Protein AF-A0A243GJT8-F1 (afdb_monomer)

Structure (mmCIF, N/CA/C/O backbone):
data_AF-A0A243GJT8-F1
#
_entry.id   AF-A0A243GJT8-F1
#
loop_
_atom_site.group_PDB
_atom_site.id
_atom_site.type_symbol
_atom_site.label_atom_id
_atom_site.label_alt_id
_atom_site.label_comp_id
_atom_site.label_asym_id
_atom_site.label_entity_id
_atom_site.label_seq_id
_atom_site.pdbx_PDB_ins_code
_atom_site.Cartn_x
_atom_site.Cartn_y
_atom_site.Cartn_z
_atom_site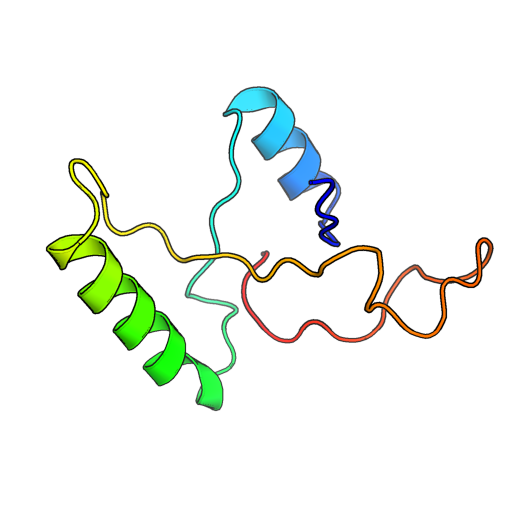.occupancy
_atom_site.B_iso_or_equiv
_atom_site.auth_seq_id
_atom_site.auth_comp_id
_atom_site.auth_asym_id
_atom_site.auth_atom_id
_atom_site.pdbx_PDB_model_num
ATOM 1 N N . MET A 1 1 ? 4.169 -8.148 14.101 1.00 62.22 1 MET A N 1
ATOM 2 C CA . MET A 1 1 ? 4.681 -8.153 12.715 1.00 62.22 1 MET A CA 1
ATOM 3 C C . MET A 1 1 ? 4.919 -6.710 12.307 1.00 62.22 1 MET A C 1
ATOM 5 O O . MET A 1 1 ? 4.018 -5.908 12.514 1.00 62.22 1 MET A O 1
ATOM 9 N N . ILE A 1 2 ? 6.118 -6.362 11.833 1.00 63.97 2 ILE A N 1
ATOM 10 C CA . ILE A 1 2 ? 6.432 -5.005 11.355 1.00 63.97 2 ILE A CA 1
ATOM 11 C C . ILE A 1 2 ? 6.479 -5.064 9.828 1.00 63.97 2 ILE A C 1
ATOM 13 O O . ILE A 1 2 ? 7.241 -5.854 9.273 1.00 63.97 2 ILE A O 1
ATOM 17 N N . LEU A 1 3 ? 5.646 -4.256 9.174 1.00 61.22 3 LEU A N 1
ATOM 18 C CA . LEU A 1 3 ? 5.552 -4.153 7.720 1.00 61.22 3 LEU A CA 1
ATOM 19 C C . LEU A 1 3 ? 6.137 -2.820 7.266 1.00 61.22 3 LEU A C 1
ATOM 21 O O . LEU A 1 3 ? 5.955 -1.802 7.937 1.00 61.22 3 LEU A O 1
ATOM 25 N N . TYR A 1 4 ? 6.814 -2.832 6.122 1.00 67.12 4 TYR A N 1
ATOM 26 C CA . TYR A 1 4 ? 7.368 -1.629 5.511 1.00 67.12 4 TYR A CA 1
ATOM 27 C C . TYR A 1 4 ? 6.766 -1.419 4.125 1.00 67.12 4 TYR A C 1
ATOM 29 O O . TYR A 1 4 ? 6.488 -2.368 3.389 1.00 67.12 4 TYR A O 1
ATOM 37 N N . THR A 1 5 ? 6.580 -0.152 3.770 1.00 69.12 5 THR A N 1
ATOM 38 C CA . THR A 1 5 ? 6.154 0.269 2.438 1.00 69.12 5 THR A CA 1
ATOM 39 C C . THR A 1 5 ? 6.890 1.551 2.055 1.00 69.12 5 THR A C 1
ATOM 41 O O . THR A 1 5 ? 7.234 2.358 2.921 1.00 69.12 5 THR A O 1
ATOM 44 N N . VAL A 1 6 ? 7.183 1.712 0.766 1.00 73.56 6 VAL A N 1
ATOM 45 C CA . VAL A 1 6 ? 7.841 2.903 0.218 1.00 73.56 6 VAL A CA 1
ATO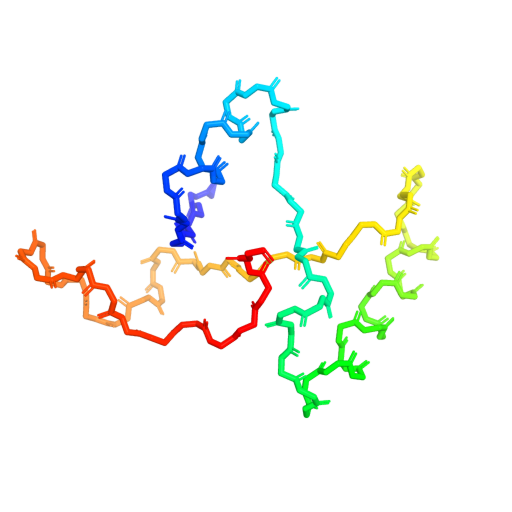M 46 C C . VAL A 1 6 ? 6.752 3.814 -0.330 1.00 73.56 6 VAL A C 1
ATOM 48 O O . VAL A 1 6 ? 5.929 3.373 -1.123 1.00 73.56 6 VAL A O 1
ATOM 51 N N . GLN A 1 7 ? 6.722 5.063 0.130 1.00 76.94 7 GLN A N 1
ATOM 52 C CA . GLN A 1 7 ? 5.617 5.996 -0.095 1.00 76.94 7 GLN A CA 1
ATOM 53 C C . GLN A 1 7 ? 6.159 7.391 -0.401 1.00 76.94 7 GLN A C 1
ATOM 55 O O . GLN A 1 7 ? 7.246 7.750 0.064 1.00 76.94 7 GLN A O 1
ATOM 60 N N . THR A 1 8 ? 5.401 8.186 -1.154 1.00 82.19 8 THR A N 1
ATOM 61 C CA . THR A 1 8 ? 5.707 9.611 -1.330 1.00 82.19 8 THR A CA 1
ATOM 62 C C . THR A 1 8 ? 5.462 10.385 -0.032 1.00 82.19 8 THR A C 1
ATOM 64 O O . THR A 1 8 ? 4.810 9.901 0.901 1.00 82.19 8 THR A O 1
ATOM 67 N N . GLU A 1 9 ? 5.986 11.609 0.060 1.00 82.94 9 GLU A N 1
ATOM 68 C CA . GLU A 1 9 ? 5.751 12.455 1.234 1.00 82.94 9 GLU A CA 1
ATOM 69 C C . GLU A 1 9 ? 4.262 12.818 1.368 1.00 82.94 9 GLU A C 1
ATOM 71 O O . GLU A 1 9 ? 3.730 12.898 2.479 1.00 82.94 9 GLU A O 1
ATOM 76 N N . GLU A 1 10 ? 3.577 12.998 0.241 1.00 81.88 10 GLU A N 1
ATOM 77 C CA . GLU A 1 10 ? 2.144 13.268 0.155 1.00 81.88 10 GLU A CA 1
ATOM 78 C C . GLU A 1 10 ? 1.337 12.097 0.717 1.00 81.88 10 GLU A C 1
ATOM 80 O O . GLU A 1 10 ? 0.506 12.301 1.607 1.00 81.88 10 GLU A O 1
ATOM 85 N N . ALA A 1 11 ? 1.647 10.872 0.281 1.00 82.44 11 ALA A N 1
ATOM 86 C CA . ALA A 1 11 ? 1.031 9.660 0.807 1.00 82.44 11 ALA A CA 1
ATOM 87 C C . ALA A 1 11 ? 1.291 9.528 2.317 1.00 82.44 11 ALA A C 1
ATOM 89 O O . ALA A 1 11 ? 0.369 9.274 3.091 1.00 82.44 11 ALA A O 1
ATOM 90 N N . TRP A 1 12 ? 2.511 9.812 2.789 1.00 82.19 12 TRP A N 1
ATOM 91 C CA . TRP A 1 12 ? 2.808 9.807 4.227 1.00 82.19 12 TRP A CA 1
ATOM 92 C C . TRP A 1 12 ? 1.987 10.838 5.019 1.00 82.19 12 TRP A C 1
ATOM 94 O O . TRP A 1 12 ? 1.492 10.549 6.113 1.00 82.19 12 TRP A O 1
ATOM 104 N N . LYS A 1 13 ? 1.808 12.051 4.484 1.00 87.12 13 LYS A N 1
ATOM 105 C CA . LYS A 1 13 ? 0.952 13.077 5.102 1.00 87.12 13 LYS A CA 1
ATOM 106 C C . LYS A 1 13 ? -0.511 12.635 5.137 1.00 87.12 13 LYS A C 1
ATOM 108 O O . LYS A 1 13 ? -1.164 12.827 6.165 1.00 87.12 13 LYS A O 1
ATOM 113 N N . GLN A 1 14 ? -1.006 12.020 4.065 1.00 84.88 14 GLN A N 1
ATOM 114 C CA . GLN A 1 14 ? -2.355 11.461 4.004 1.00 84.88 14 GLN A CA 1
ATOM 115 C C . GLN A 1 14 ? -2.542 10.339 5.027 1.00 84.88 14 GLN A C 1
ATOM 117 O O . GLN A 1 14 ? -3.512 10.376 5.782 1.00 84.88 14 GLN A O 1
ATOM 122 N N . PHE A 1 15 ? -1.586 9.413 5.133 1.00 85.50 15 PHE A N 1
ATOM 123 C CA . PHE A 1 15 ? -1.610 8.352 6.138 1.00 85.50 15 PHE A CA 1
ATOM 124 C C . PHE A 1 15 ? -1.710 8.915 7.553 1.00 85.50 15 PHE A C 1
ATOM 126 O O 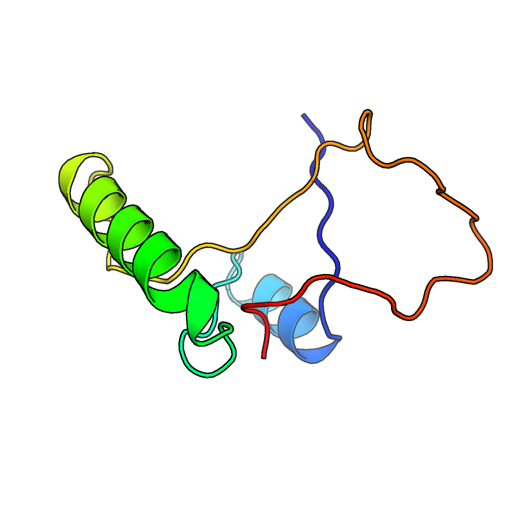. PHE A 1 15 ? -2.570 8.500 8.323 1.00 85.50 15 PHE A O 1
ATOM 133 N N . LYS A 1 16 ? -0.890 9.916 7.895 1.00 87.25 16 LYS A N 1
ATOM 134 C CA . LYS A 1 16 ? -0.962 10.556 9.218 1.00 87.25 16 LYS A CA 1
ATOM 135 C C . LYS A 1 16 ? -2.317 11.210 9.501 1.00 87.25 16 LYS A C 1
ATOM 137 O O . LYS A 1 16 ? -2.677 11.352 10.665 1.00 87.25 16 LYS A O 1
ATOM 142 N N . LYS A 1 17 ? -3.046 11.630 8.463 1.00 89.94 17 LYS A N 1
ATOM 143 C CA . LYS A 1 17 ? -4.369 12.254 8.584 1.00 89.94 17 LYS A CA 1
ATOM 144 C C . LYS A 1 17 ? -5.501 11.224 8.669 1.00 89.94 17 LYS A C 1
ATOM 146 O O . LYS A 1 17 ? -6.429 11.433 9.442 1.00 89.94 17 LYS A O 1
ATOM 151 N N . LEU A 1 18 ? -5.451 10.168 7.858 1.00 85.56 18 LEU A N 1
ATOM 152 C CA . LEU A 1 18 ? -6.547 9.203 7.686 1.00 85.56 18 LEU A CA 1
ATOM 153 C C . LEU A 1 18 ? -6.356 7.906 8.486 1.00 85.56 18 LEU A C 1
ATOM 155 O O . LEU A 1 18 ? -7.320 7.194 8.738 1.00 85.56 18 LEU A O 1
ATOM 159 N N . GLY A 1 19 ? -5.123 7.593 8.885 1.00 83.56 19 GLY A N 1
ATOM 160 C CA . GLY A 1 19 ? -4.756 6.350 9.566 1.00 83.56 19 GLY A CA 1
ATOM 161 C C . GLY A 1 19 ? -4.578 5.147 8.635 1.00 83.56 19 GLY A C 1
ATOM 162 O O . GLY A 1 19 ? -4.245 4.062 9.106 1.00 83.56 19 GLY A O 1
ATOM 163 N N . TYR A 1 20 ? -4.772 5.321 7.327 1.00 80.56 20 TYR A N 1
ATOM 164 C CA . TYR A 1 20 ? -4.593 4.283 6.315 1.00 80.56 20 TYR A CA 1
ATOM 165 C C . TYR A 1 20 ? -4.126 4.886 4.982 1.00 80.56 20 TYR A C 1
ATOM 167 O O . TYR A 1 20 ? -4.140 6.104 4.789 1.00 80.56 20 TYR A O 1
ATOM 175 N N . LEU A 1 21 ? -3.667 4.013 4.089 1.00 82.12 21 LEU A N 1
ATOM 176 C CA . LEU A 1 21 ? -3.295 4.334 2.715 1.00 82.12 21 LEU A CA 1
ATOM 177 C C . LEU A 1 21 ? -4.152 3.505 1.759 1.00 82.12 21 LEU A 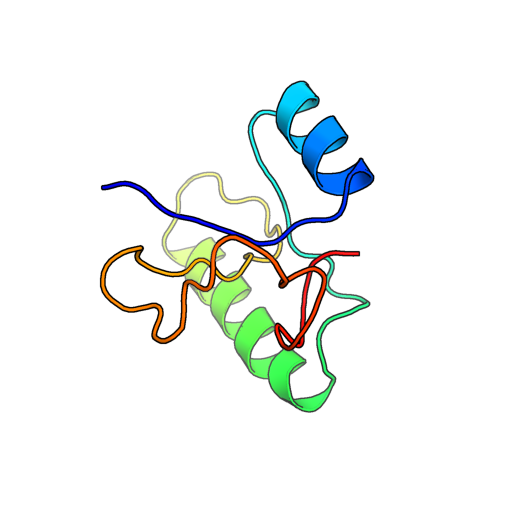C 1
ATOM 179 O O . LEU A 1 21 ? -4.541 2.386 2.094 1.00 82.12 21 LEU A O 1
ATOM 183 N N . GLU A 1 22 ? -4.394 4.039 0.568 1.00 81.06 22 GLU A N 1
ATOM 184 C CA . GLU A 1 22 ? -5.133 3.363 -0.497 1.00 81.06 22 GLU A CA 1
ATOM 185 C C . GLU A 1 22 ? -4.332 3.398 -1.785 1.00 81.06 22 GLU A C 1
ATOM 187 O O . GLU A 1 22 ? -3.646 4.379 -2.078 1.00 81.06 22 GLU A O 1
ATOM 192 N N . GLY A 1 23 ? -4.416 2.314 -2.547 1.00 81.25 23 GLY A N 1
ATOM 193 C CA . GLY A 1 23 ? -3.808 2.258 -3.858 1.00 81.25 23 GLY A CA 1
ATOM 194 C C . GLY A 1 23 ? -4.584 3.120 -4.846 1.00 81.25 23 GLY A C 1
ATOM 195 O O . GLY A 1 23 ? -5.816 3.134 -4.835 1.00 81.25 23 GLY A O 1
ATOM 196 N N . ASN A 1 24 ? -3.879 3.805 -5.742 1.00 83.12 24 ASN A N 1
ATOM 197 C CA . ASN A 1 24 ? -4.528 4.485 -6.858 1.00 83.12 24 ASN A CA 1
ATOM 198 C C . ASN A 1 24 ? -4.557 3.571 -8.090 1.00 83.12 24 ASN A C 1
ATOM 200 O O . ASN A 1 24 ? -3.522 3.192 -8.635 1.00 83.12 24 ASN A O 1
ATOM 204 N N . LYS A 1 25 ? -5.769 3.245 -8.551 1.00 82.06 25 LYS A N 1
ATOM 205 C CA . LYS A 1 25 ? -6.019 2.389 -9.719 1.00 82.06 25 LYS A CA 1
ATOM 206 C C . LYS A 1 25 ? -5.528 2.955 -11.054 1.00 82.06 25 LYS A C 1
ATOM 208 O O . LYS A 1 25 ? -5.474 2.213 -12.039 1.00 82.06 25 LYS A O 1
ATOM 213 N N . GLU A 1 26 ? -5.290 4.261 -11.114 1.00 84.50 26 GLU A N 1
ATOM 214 C CA . GLU A 1 26 ? -4.898 4.986 -12.328 1.00 84.50 26 GLU A CA 1
ATOM 215 C C . GLU A 1 26 ? -3.407 4.835 -12.629 1.00 84.50 26 GLU A C 1
ATOM 217 O O . GLU A 1 26 ? -3.006 4.945 -13.782 1.00 84.50 26 GLU A O 1
ATOM 222 N N . VAL A 1 27 ? -2.610 4.508 -11.610 1.00 81.44 27 VAL A N 1
ATOM 223 C CA . VAL A 1 27 ? -1.153 4.330 -11.713 1.00 81.44 27 VAL A CA 1
ATOM 224 C C . VAL A 1 27 ? -0.726 2.869 -11.563 1.00 81.44 27 VAL A C 1
ATOM 226 O O . VAL A 1 27 ? 0.453 2.571 -11.371 1.00 81.44 27 VAL A O 1
ATOM 229 N N . ILE A 1 28 ? -1.689 1.945 -11.600 1.00 82.12 28 ILE A N 1
ATOM 230 C CA . ILE A 1 28 ? -1.418 0.510 -11.711 1.00 82.12 28 ILE A CA 1
ATOM 231 C C . ILE A 1 28 ? -0.997 0.232 -13.147 1.00 82.12 28 ILE A C 1
ATOM 233 O O . ILE A 1 28 ? -1.646 0.714 -14.079 1.00 82.12 28 ILE A O 1
ATOM 237 N N . ASP A 1 29 ? 0.059 -0.562 -13.309 1.00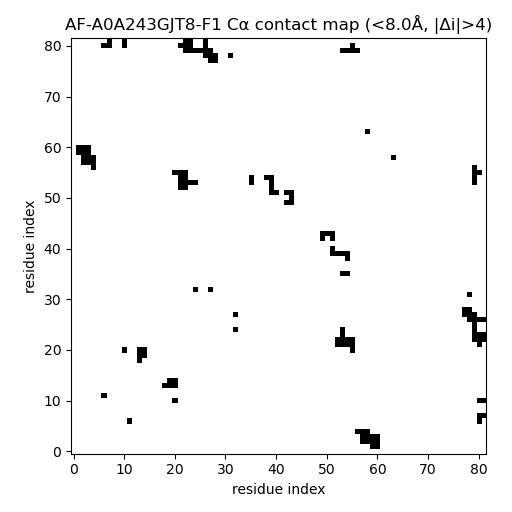 81.06 29 ASP A N 1
ATOM 238 C CA . ASP A 1 29 ? 0.465 -1.048 -14.620 1.00 81.06 29 ASP A CA 1
ATOM 239 C C . ASP A 1 29 ? -0.713 -1.747 -15.313 1.00 81.06 29 ASP A C 1
ATOM 241 O O . ASP A 1 29 ? -1.508 -2.454 -14.684 1.00 81.06 29 ASP A O 1
ATOM 245 N N . VAL A 1 30 ? -0.859 -1.522 -16.615 1.00 84.56 30 VAL A N 1
ATOM 246 C CA . VAL A 1 30 ? -1.960 -2.099 -17.387 1.00 84.56 30 VAL A CA 1
ATOM 247 C C . VAL A 1 30 ? -1.960 -3.625 -17.296 1.00 84.56 30 VAL A C 1
ATOM 249 O O . VAL A 1 30 ? -3.038 -4.220 -17.196 1.00 84.56 30 VAL A O 1
ATOM 252 N N . ASP A 1 31 ? -0.774 -4.232 -17.230 1.00 87.56 31 ASP A N 1
ATOM 253 C CA . ASP A 1 31 ? -0.603 -5.682 -17.151 1.00 87.56 31 ASP A CA 1
ATOM 254 C C . ASP A 1 31 ? -1.039 -6.238 -15.783 1.00 87.56 31 ASP A C 1
ATOM 256 O O . ASP A 1 31 ? -1.575 -7.345 -15.688 1.00 87.56 31 ASP A O 1
ATOM 260 N N . ASP A 1 32 ? -0.918 -5.434 -14.724 1.00 82.88 32 ASP A N 1
ATOM 261 C CA . ASP A 1 32 ? -1.291 -5.817 -13.360 1.00 82.88 32 ASP A CA 1
ATOM 262 C C . ASP A 1 32 ? -2.737 -5.460 -13.003 1.00 82.88 32 ASP A C 1
ATOM 264 O O . ASP A 1 32 ? -3.284 -5.961 -12.011 1.00 82.88 32 ASP A O 1
ATOM 268 N N . LYS A 1 33 ? -3.402 -4.620 -13.804 1.00 86.06 33 LYS A N 1
ATOM 269 C CA . LYS A 1 33 ? -4.747 -4.105 -13.507 1.00 86.06 33 LYS A CA 1
ATOM 270 C C . LYS A 1 33 ? -5.753 -5.220 -13.227 1.00 86.06 33 LYS A C 1
ATOM 272 O O . LYS A 1 33 ? -6.519 -5.137 -12.266 1.00 86.06 33 LYS A O 1
ATOM 277 N N . TYR A 1 34 ? -5.707 -6.293 -14.016 1.00 89.88 34 TYR A N 1
ATOM 278 C CA . TYR A 1 34 ? -6.577 -7.452 -13.820 1.00 89.88 34 TYR A CA 1
ATOM 279 C C . TYR A 1 34 ? -6.377 -8.106 -12.444 1.00 89.88 34 TYR A C 1
ATOM 281 O O . TYR A 1 34 ? -7.352 -8.455 -11.771 1.00 89.88 34 TYR A O 1
ATOM 289 N N . SER A 1 35 ? -5.123 -8.252 -12.013 1.00 89.50 35 SER A N 1
ATOM 290 C CA . SER A 1 35 ? -4.766 -8.849 -10.724 1.00 89.50 35 SER A CA 1
ATOM 291 C C . SER A 1 35 ? -5.301 -8.011 -9.564 1.00 89.50 35 SER A C 1
ATOM 293 O O . SER A 1 35 ? -5.900 -8.546 -8.629 1.00 89.50 35 SER A O 1
ATOM 295 N N . TYR A 1 36 ? -5.172 -6.687 -9.651 1.00 88.31 36 TYR A N 1
ATOM 296 C CA . TYR A 1 36 ? -5.726 -5.779 -8.649 1.00 88.31 36 TYR A CA 1
ATOM 297 C C . TYR A 1 36 ? -7.253 -5.788 -8.615 1.00 88.31 36 TYR A C 1
ATOM 299 O O . TYR A 1 36 ? -7.842 -5.889 -7.537 1.00 88.31 36 TYR A O 1
ATOM 307 N N . ASP A 1 37 ? -7.904 -5.758 -9.776 1.00 91.88 37 ASP A N 1
ATOM 308 C CA . ASP A 1 37 ? -9.362 -5.849 -9.860 1.00 91.88 37 ASP A CA 1
ATOM 309 C C . ASP A 1 37 ? -9.867 -7.169 -9.262 1.00 91.88 37 ASP A C 1
ATOM 311 O O . ASP A 1 37 ? -10.880 -7.204 -8.553 1.00 91.88 37 ASP A O 1
ATOM 315 N N . TRP A 1 38 ? -9.145 -8.270 -9.495 1.00 92.38 38 TRP A N 1
ATOM 316 C CA . TRP A 1 38 ? -9.435 -9.547 -8.855 1.00 92.38 38 TRP A CA 1
ATOM 317 C C . TRP A 1 38 ? -9.313 -9.465 -7.329 1.00 92.38 38 TRP A C 1
ATOM 319 O O . TRP A 1 38 ? -10.246 -9.891 -6.642 1.00 92.38 38 TRP A O 1
ATOM 329 N N . MET A 1 39 ? -8.246 -8.862 -6.795 1.00 89.25 39 MET A N 1
ATOM 330 C CA . MET A 1 39 ? -8.082 -8.682 -5.347 1.00 89.25 39 MET A CA 1
ATOM 331 C C . MET A 1 39 ? -9.231 -7.872 -4.737 1.00 89.25 39 MET A C 1
ATOM 333 O O . MET A 1 39 ? -9.797 -8.285 -3.724 1.00 89.25 39 MET A O 1
ATOM 337 N N . VAL A 1 40 ? -9.640 -6.773 -5.379 1.00 91.00 40 VAL A N 1
ATOM 338 C CA . VAL A 1 40 ? -10.770 -5.947 -4.921 1.00 91.00 40 VAL A CA 1
ATOM 339 C C . VAL A 1 40 ? -12.072 -6.752 -4.908 1.00 91.00 40 VAL A C 1
ATOM 341 O O . VAL A 1 40 ? -12.824 -6.684 -3.931 1.00 91.00 40 VAL A O 1
ATOM 344 N N . ARG A 1 41 ? -12.348 -7.546 -5.953 1.00 93.44 41 ARG A N 1
ATOM 345 C CA . ARG A 1 41 ? -13.541 -8.415 -5.998 1.00 93.44 41 ARG A CA 1
ATOM 346 C C . ARG A 1 41 ? -13.540 -9.437 -4.867 1.00 93.44 41 ARG A C 1
ATOM 348 O O . ARG A 1 41 ? -14.556 -9.604 -4.196 1.00 93.44 41 ARG A O 1
ATOM 355 N N . VAL A 1 42 ? -12.407 -10.096 -4.636 1.00 92.19 42 VAL A N 1
ATOM 356 C CA . VAL A 1 42 ? -12.271 -11.083 -3.559 1.00 92.19 42 VAL A CA 1
ATOM 357 C C . VAL A 1 42 ? -12.454 -10.422 -2.191 1.00 92.19 42 VAL A C 1
ATOM 359 O O . VAL A 1 42 ? -13.225 -10.930 -1.375 1.00 92.19 42 VAL A O 1
ATOM 362 N N . ALA A 1 43 ? -11.829 -9.268 -1.954 1.00 90.38 43 ALA A N 1
ATOM 363 C CA . ALA A 1 43 ? -11.955 -8.518 -0.706 1.00 90.38 43 ALA A CA 1
ATOM 364 C C . ALA A 1 43 ? -13.410 -8.129 -0.405 1.00 90.38 43 ALA A C 1
ATOM 366 O O . ALA A 1 43 ? -13.881 -8.398 0.697 1.00 90.38 43 ALA A O 1
ATOM 367 N N . LYS A 1 44 ? -14.165 -7.631 -1.396 1.00 92.06 44 LYS A N 1
ATOM 368 C CA . LYS A 1 44 ? -15.602 -7.314 -1.244 1.00 92.06 44 LYS A CA 1
ATOM 369 C C . LYS A 1 44 ? -16.443 -8.492 -0.755 1.00 92.06 44 LYS A C 1
ATOM 371 O O . LYS A 1 44 ? -17.434 -8.287 -0.067 1.00 92.06 44 LYS A O 1
ATOM 376 N N . THR A 1 45 ? -16.065 -9.718 -1.111 1.00 91.75 45 THR A N 1
ATOM 377 C CA . THR A 1 45 ? -16.802 -10.919 -0.684 1.00 91.75 45 THR A CA 1
ATOM 378 C C . THR A 1 45 ? -16.377 -11.449 0.681 1.00 91.75 45 THR A C 1
ATOM 380 O O . THR A 1 45 ? -17.151 -12.150 1.325 1.00 91.75 45 THR A O 1
ATOM 383 N N . ARG A 1 46 ? -15.146 -11.153 1.116 1.00 92.44 46 ARG A N 1
ATOM 384 C CA . ARG A 1 46 ? -14.528 -11.776 2.297 1.00 92.44 46 ARG A CA 1
ATOM 385 C C . ARG A 1 46 ? -14.406 -10.844 3.495 1.00 92.44 46 ARG A C 1
ATOM 387 O O . ARG A 1 46 ? -14.332 -11.333 4.617 1.00 92.44 46 ARG A O 1
ATOM 394 N N . LEU A 1 47 ? -14.341 -9.536 3.265 1.00 88.88 47 LEU A N 1
ATOM 395 C CA . LEU A 1 47 ? -14.118 -8.535 4.299 1.00 88.88 47 LEU A CA 1
ATOM 396 C C . LEU A 1 47 ? -15.417 -7.763 4.563 1.00 88.88 47 LEU A C 1
ATOM 398 O O . LEU A 1 47 ? -15.867 -7.010 3.694 1.00 88.88 47 LEU A O 1
ATOM 402 N N . PRO A 1 48 ? -16.025 -7.918 5.752 1.00 83.88 48 PRO A N 1
ATOM 403 C CA . PRO A 1 48 ? -17.148 -7.088 6.162 1.00 83.88 48 PRO A CA 1
ATOM 404 C C . PRO A 1 48 ? -16.734 -5.611 6.148 1.00 83.88 48 PRO A C 1
ATOM 406 O O . PRO A 1 48 ? -15.657 -5.273 6.632 1.00 83.88 48 PRO A O 1
ATOM 409 N N . HIS A 1 49 ? -17.593 -4.741 5.612 1.00 86.50 49 HIS A N 1
ATOM 410 C CA . HIS A 1 49 ? -17.381 -3.284 5.539 1.00 86.50 49 HIS A CA 1
ATOM 411 C C . HIS A 1 49 ? -16.258 -2.805 4.601 1.00 86.50 49 HIS A C 1
ATOM 413 O O . HIS A 1 49 ? -15.857 -1.648 4.673 1.00 86.50 49 HIS A O 1
ATOM 419 N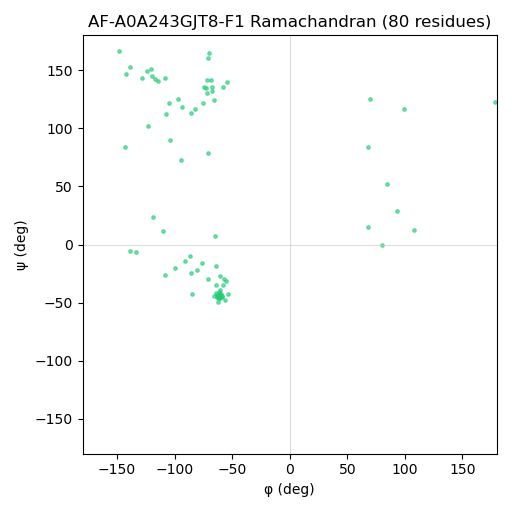 N . TYR A 1 50 ? -15.758 -3.648 3.695 1.00 85.56 50 TYR A N 1
ATOM 420 C CA . TYR A 1 50 ? -14.807 -3.199 2.680 1.00 85.56 50 TYR A CA 1
ATOM 421 C C . TYR A 1 50 ? -15.494 -2.401 1.562 1.00 85.56 50 TYR A C 1
ATOM 423 O O . TYR A 1 50 ? -16.363 -2.915 0.855 1.00 85.56 50 TYR A O 1
ATOM 431 N N . GLU A 1 51 ? -15.064 -1.156 1.363 1.00 86.62 51 GLU A N 1
ATOM 432 C CA . GLU A 1 51 ? -15.715 -0.208 0.444 1.00 86.62 51 GLU A CA 1
ATOM 433 C C . GLU A 1 51 ? -15.219 -0.315 -1.011 1.00 86.62 51 GLU A C 1
ATOM 435 O O . GLU A 1 51 ? -15.856 0.193 -1.934 1.00 86.62 51 GLU A O 1
ATOM 440 N N . GLY A 1 52 ? -14.141 -1.069 -1.257 1.00 85.50 52 GLY A N 1
ATOM 441 C CA . GLY A 1 52 ? -13.595 -1.288 -2.602 1.00 85.50 52 GLY A CA 1
ATOM 442 C C . GLY A 1 52 ? -12.281 -0.572 -2.911 1.00 85.50 52 GLY A C 1
ATOM 443 O O . GLY A 1 52 ? -11.895 -0.541 -4.077 1.00 85.50 52 GLY A O 1
ATOM 444 N N . ASN A 1 53 ? -11.609 -0.022 -1.902 1.00 86.06 53 ASN A N 1
ATOM 445 C CA . ASN A 1 53 ? -10.366 0.738 -2.056 1.00 86.06 53 ASN A CA 1
ATOM 446 C C . ASN A 1 53 ? -9.227 -0.172 -2.520 1.00 86.06 53 ASN A C 1
ATOM 448 O O . ASN A 1 53 ? -9.085 -1.278 -2.014 1.00 86.06 53 ASN A O 1
ATOM 452 N N . TYR A 1 54 ? -8.412 0.248 -3.488 1.00 85.31 54 TYR A N 1
ATOM 453 C CA . TYR A 1 54 ? -7.390 -0.647 -4.038 1.00 85.31 54 TYR A CA 1
ATOM 454 C C . TYR A 1 54 ? -6.291 -0.938 -3.002 1.00 85.31 54 TYR A C 1
ATOM 456 O O . TYR A 1 54 ? -5.904 -0.045 -2.245 1.00 85.31 54 TYR A O 1
ATOM 464 N N . PRO A 1 55 ? -5.774 -2.178 -2.946 1.00 82.50 55 PRO A N 1
ATOM 465 C CA . PRO A 1 55 ? -4.720 -2.536 -2.004 1.00 82.50 55 PRO A CA 1
ATOM 466 C C . PRO A 1 55 ? -3.377 -1.897 -2.381 1.00 82.50 55 PRO A C 1
ATOM 468 O O . PRO A 1 55 ? -3.142 -1.534 -3.532 1.00 82.50 55 PRO A O 1
ATOM 471 N N . ILE A 1 56 ? -2.474 -1.828 -1.402 1.00 80.06 56 ILE A N 1
ATOM 472 C CA . ILE A 1 56 ? -1.072 -1.430 -1.581 1.00 80.06 56 ILE A CA 1
ATOM 473 C C . ILE A 1 56 ? -0.183 -2.630 -1.272 1.00 80.06 56 ILE A C 1
ATOM 475 O O . ILE A 1 56 ? -0.433 -3.363 -0.311 1.00 80.06 56 ILE A O 1
ATOM 479 N N . TRP A 1 57 ? 0.881 -2.809 -2.054 1.00 72.75 57 TRP A N 1
ATOM 480 C CA . TRP A 1 57 ? 1.886 -3.825 -1.771 1.00 72.75 57 TRP A CA 1
ATOM 481 C C . TRP A 1 57 ? 2.738 -3.444 -0.560 1.00 72.75 57 TRP A C 1
ATOM 483 O O . TRP A 1 57 ? 3.280 -2.340 -0.445 1.00 72.75 57 TRP A O 1
ATOM 493 N N . VAL A 1 58 ? 2.865 -4.402 0.349 1.00 69.88 58 VAL A N 1
ATOM 494 C CA . VAL A 1 58 ? 3.712 -4.322 1.535 1.00 69.88 58 VAL A CA 1
ATOM 495 C C . VAL A 1 58 ? 4.665 -5.502 1.533 1.00 69.88 58 VAL A C 1
ATOM 497 O O . VAL A 1 58 ? 4.323 -6.586 1.059 1.00 69.88 58 VAL A O 1
ATOM 500 N N . TRP A 1 59 ? 5.850 -5.298 2.093 1.00 63.00 59 TRP A N 1
ATOM 501 C CA . TRP A 1 59 ? 6.873 -6.333 2.172 1.00 63.00 59 TRP A CA 1
ATOM 502 C C . TRP A 1 59 ? 7.170 -6.653 3.634 1.00 63.00 59 TRP A C 1
ATOM 504 O O . TRP A 1 59 ? 7.203 -5.761 4.492 1.00 63.00 59 TRP A O 1
ATOM 514 N N . GLU A 1 60 ? 7.414 -7.930 3.922 1.00 59.38 60 GLU A N 1
ATOM 515 C CA . GLU A 1 60 ? 7.917 -8.343 5.228 1.00 59.38 60 GLU A CA 1
ATOM 516 C C . GLU A 1 60 ? 9.387 -7.943 5.381 1.00 59.38 60 GLU A C 1
ATOM 518 O O . GLU A 1 60 ? 10.214 -8.173 4.497 1.00 59.38 60 GLU A O 1
ATOM 523 N N . ALA A 1 61 ? 9.727 -7.375 6.538 1.00 55.16 61 ALA A N 1
ATOM 524 C CA . ALA A 1 61 ? 11.064 -6.855 6.824 1.00 55.16 61 ALA A CA 1
ATOM 525 C C . ALA A 1 61 ? 12.185 -7.902 6.676 1.00 55.16 61 ALA A C 1
ATOM 527 O O . ALA A 1 61 ? 13.322 -7.564 6.358 1.00 55.16 61 ALA A O 1
ATOM 528 N N . THR A 1 62 ? 11.864 -9.171 6.924 1.00 57.19 62 THR A N 1
ATOM 529 C CA . THR A 1 62 ? 12.783 -10.314 6.866 1.00 57.19 62 THR A CA 1
ATOM 530 C C . THR A 1 62 ? 13.103 -10.770 5.445 1.00 57.19 62 THR A C 1
ATOM 532 O O . THR A 1 62 ? 14.085 -11.482 5.264 1.00 57.19 62 THR A O 1
ATOM 535 N N . ASN A 1 63 ? 12.318 -10.354 4.446 1.00 56.56 63 ASN A N 1
ATOM 536 C CA . ASN A 1 63 ? 12.406 -10.842 3.067 1.00 56.56 63 ASN A CA 1
ATOM 537 C C . ASN A 1 63 ? 12.748 -9.738 2.054 1.00 56.56 63 ASN A C 1
ATOM 539 O O . ASN A 1 63 ? 12.461 -9.868 0.867 1.00 56.56 63 ASN A O 1
ATOM 543 N N . TYR A 1 64 ? 13.383 -8.655 2.515 1.00 55.62 64 TYR A N 1
ATOM 544 C CA . TYR A 1 64 ? 13.846 -7.565 1.656 1.00 55.62 64 TYR A CA 1
ATOM 545 C C . TYR A 1 64 ? 15.374 -7.634 1.459 1.00 55.62 64 TYR A C 1
ATOM 547 O O . TYR A 1 64 ? 16.130 -7.067 2.259 1.00 55.62 64 TYR A O 1
ATOM 555 N N . PRO A 1 65 ? 15.880 -8.349 0.435 1.00 45.66 65 PRO A N 1
ATOM 556 C CA . PRO A 1 65 ? 17.310 -8.394 0.159 1.00 45.66 65 PRO A CA 1
ATOM 557 C C . PRO A 1 65 ? 17.775 -7.001 -0.305 1.00 45.66 65 PRO A C 1
ATOM 559 O O . PRO A 1 65 ? 17.161 -6.406 -1.181 1.00 45.66 65 PRO A O 1
ATOM 562 N N . ASN A 1 66 ? 18.872 -6.491 0.269 1.00 49.94 66 ASN A N 1
ATOM 563 C CA . ASN A 1 66 ? 19.485 -5.167 0.019 1.00 49.94 66 ASN A CA 1
ATOM 564 C C . ASN A 1 66 ? 18.935 -3.956 0.794 1.00 49.94 66 ASN A C 1
ATOM 566 O O . ASN A 1 66 ? 18.739 -2.872 0.243 1.00 49.94 66 ASN A O 1
ATOM 570 N N . ARG A 1 67 ? 18.851 -4.058 2.122 1.00 50.72 67 ARG A N 1
ATOM 571 C CA . ARG A 1 67 ? 18.850 -2.868 2.989 1.00 50.72 67 ARG A CA 1
ATOM 572 C C . ARG A 1 67 ? 20.249 -2.215 3.014 1.00 50.72 67 ARG A C 1
ATOM 574 O O . ARG A 1 67 ? 20.992 -2.411 3.971 1.00 50.72 67 ARG A O 1
ATOM 581 N N . LYS A 1 68 ? 20.642 -1.437 1.991 1.00 40.81 68 LYS A N 1
ATOM 582 C CA . LYS A 1 68 ? 21.745 -0.461 2.162 1.00 40.81 68 LYS A CA 1
ATOM 583 C C . LYS A 1 68 ? 21.172 0.838 2.721 1.00 40.81 68 LYS A C 1
ATOM 585 O O . LYS A 1 68 ? 20.417 1.531 2.046 1.00 40.81 68 LYS A O 1
ATOM 590 N N . ASN A 1 69 ? 21.550 1.145 3.960 1.00 45.84 69 ASN A N 1
ATOM 591 C CA . ASN A 1 69 ? 21.052 2.249 4.793 1.00 45.84 69 ASN A CA 1
ATOM 592 C C . ASN A 1 69 ? 21.363 3.673 4.280 1.00 45.84 69 ASN A C 1
ATOM 594 O O . ASN A 1 69 ? 21.087 4.634 4.987 1.00 45.84 69 ASN A O 1
ATOM 598 N N . GLU A 1 70 ? 21.917 3.838 3.081 1.00 39.16 70 GLU A N 1
ATOM 599 C CA . GLU A 1 70 ? 22.513 5.111 2.654 1.00 39.16 70 GLU A CA 1
ATOM 600 C C . GLU A 1 70 ? 22.101 5.579 1.249 1.00 39.16 70 GLU A C 1
ATOM 602 O O . GLU A 1 70 ? 22.397 6.718 0.904 1.00 39.16 70 GLU A O 1
ATOM 607 N N . TYR A 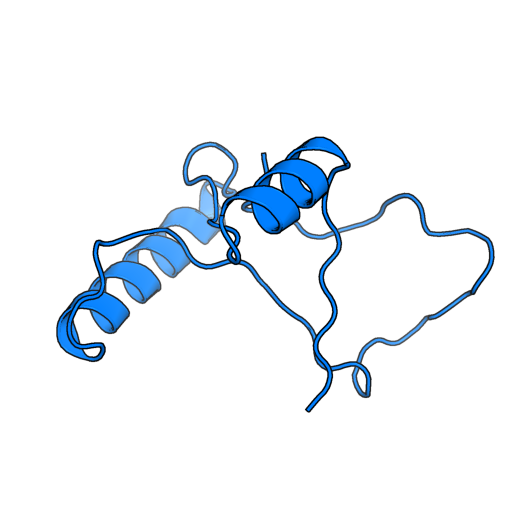1 71 ? 21.363 4.781 0.455 1.00 36.19 71 TYR A N 1
ATOM 608 C CA . TYR A 1 71 ? 21.137 5.133 -0.962 1.00 36.19 71 TYR A CA 1
ATOM 609 C C . TYR A 1 71 ? 19.746 4.916 -1.572 1.00 36.19 71 TYR A C 1
ATOM 611 O O . TYR A 1 71 ? 19.533 5.364 -2.695 1.00 36.19 71 TYR A O 1
ATOM 619 N N . TYR A 1 72 ? 18.760 4.323 -0.898 1.00 38.09 72 TYR A N 1
ATOM 620 C CA . TYR A 1 72 ? 17.491 4.010 -1.578 1.00 38.09 72 TYR A CA 1
ATOM 621 C C . TYR A 1 72 ? 16.411 5.083 -1.402 1.00 38.09 72 TYR A C 1
ATOM 623 O O . TYR A 1 72 ? 15.393 4.890 -0.740 1.00 38.09 72 TYR A O 1
ATOM 631 N N . ARG A 1 73 ? 16.624 6.211 -2.089 1.00 35.09 73 ARG A N 1
ATOM 632 C CA . ARG A 1 73 ? 15.546 6.858 -2.846 1.00 35.09 73 ARG A CA 1
ATOM 633 C C . ARG A 1 73 ? 15.465 6.120 -4.186 1.00 35.09 73 ARG A C 1
ATOM 635 O O . ARG A 1 73 ? 16.420 6.176 -4.946 1.00 35.09 73 ARG A O 1
ATOM 642 N N . ALA A 1 74 ? 14.331 5.473 -4.447 1.00 37.09 74 ALA A N 1
ATOM 643 C CA . ALA A 1 74 ? 13.988 4.752 -5.677 1.00 37.09 74 ALA A CA 1
ATOM 644 C C . ALA A 1 74 ? 14.760 3.442 -5.951 1.00 37.09 74 ALA A C 1
ATOM 646 O O . ALA A 1 74 ? 15.983 3.413 -6.024 1.00 37.09 74 ALA A O 1
ATOM 647 N N . ILE A 1 75 ? 14.012 2.351 -6.151 1.00 35.44 75 ILE A N 1
ATOM 648 C CA . ILE A 1 75 ? 13.883 1.627 -7.433 1.00 35.44 75 ILE A CA 1
ATOM 649 C C . ILE A 1 75 ? 12.957 0.408 -7.211 1.00 35.44 75 ILE A C 1
ATOM 651 O O . ILE A 1 75 ? 13.226 -0.438 -6.365 1.00 35.44 75 ILE A O 1
ATOM 655 N N . LEU A 1 76 ? 11.882 0.377 -8.015 1.00 29.72 76 LEU A N 1
ATOM 656 C CA . LEU A 1 76 ? 10.902 -0.692 -8.285 1.00 29.72 76 LEU A CA 1
ATOM 657 C C . LEU A 1 76 ? 9.934 -1.119 -7.162 1.00 29.72 76 LEU A C 1
ATOM 659 O O . LEU A 1 76 ? 10.076 -2.166 -6.543 1.00 29.72 76 LEU A O 1
ATOM 663 N N . ALA A 1 77 ? 8.840 -0.364 -7.039 1.00 33.53 77 ALA A N 1
ATOM 664 C CA . ALA A 1 77 ? 7.508 -0.960 -6.966 1.00 33.53 77 ALA A CA 1
ATOM 665 C C . ALA A 1 77 ? 6.695 -0.349 -8.114 1.00 33.53 77 ALA A C 1
ATOM 667 O O . ALA A 1 77 ? 6.311 0.819 -8.068 1.00 33.53 77 ALA A O 1
ATOM 668 N N . ILE A 1 78 ? 6.543 -1.110 -9.193 1.00 37.69 78 ILE A N 1
ATOM 669 C CA . ILE A 1 78 ? 5.552 -0.814 -10.221 1.00 37.69 78 ILE A CA 1
ATOM 670 C C . ILE A 1 78 ? 4.184 -0.997 -9.552 1.00 37.69 78 ILE A C 1
ATOM 672 O O . ILE A 1 78 ? 3.920 -2.040 -8.961 1.00 37.69 78 ILE A O 1
ATOM 676 N N . GLY A 1 79 ? 3.352 0.042 -9.610 1.00 38.16 79 GLY A N 1
ATOM 677 C CA . GLY A 1 79 ? 1.925 -0.042 -9.319 1.00 38.16 79 GLY A CA 1
ATOM 678 C C . GLY A 1 79 ? 1.475 0.414 -7.926 1.00 38.16 79 GLY A C 1
ATOM 679 O O . GLY A 1 79 ? 1.715 -0.240 -6.914 1.00 38.16 79 GLY A O 1
ATOM 680 N N . ALA A 1 80 ? 0.656 1.468 -7.934 1.00 40.81 80 ALA A N 1
ATOM 681 C CA . ALA A 1 80 ? -0.373 1.785 -6.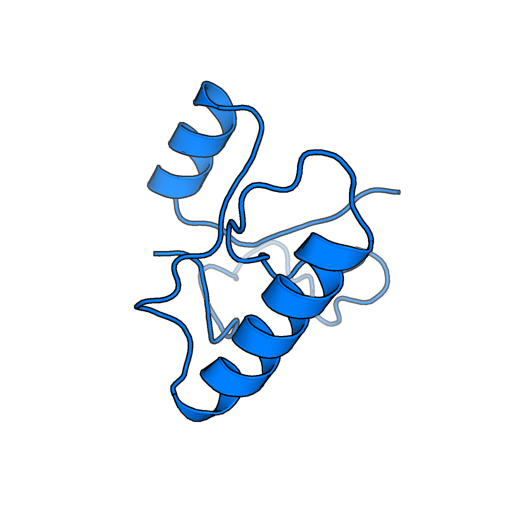934 1.00 40.81 80 ALA A CA 1
ATOM 682 C C . ALA A 1 80 ? -0.047 2.711 -5.750 1.00 40.81 80 ALA A C 1
ATOM 684 O O . ALA A 1 80 ? -0.726 2.602 -4.736 1.00 40.81 80 ALA 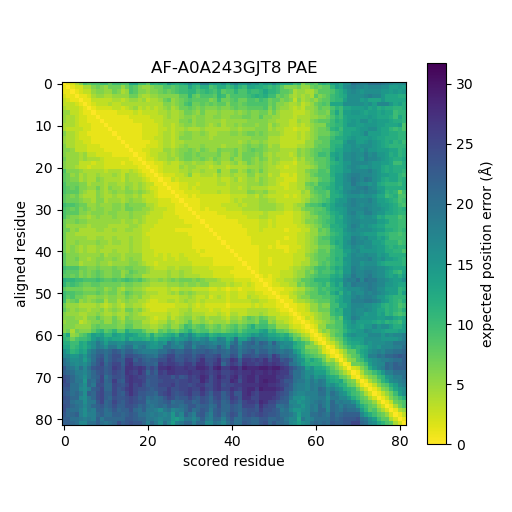A O 1
ATOM 685 N N . VAL A 1 81 ? 0.874 3.674 -5.851 1.00 42.78 81 VAL A N 1
ATOM 686 C CA . VAL A 1 81 ? 0.814 4.852 -4.954 1.00 42.78 81 VAL A CA 1
ATOM 687 C C . VAL A 1 81 ? 1.232 6.123 -5.683 1.00 42.78 81 VAL A C 1
ATOM 689 O O . VAL A 1 81 ? 2.376 6.559 -5.593 1.00 42.78 81 VAL A O 1
ATOM 692 N N . LEU A 1 82 ? 0.279 6.713 -6.387 1.00 39.50 82 LEU A N 1
ATOM 693 C CA . LEU A 1 82 ? 0.207 8.125 -6.754 1.00 39.50 82 LEU A CA 1
ATOM 694 C C . LEU A 1 82 ? -1.251 8.410 -7.057 1.00 39.50 82 LEU A C 1
ATOM 696 O O . LEU A 1 82 ? -1.740 7.757 -7.994 1.00 39.50 82 LEU A O 1
#

Radius of gyration: 14.1 Å; Cα contacts (8 Å, |Δi|>4): 76; chains: 1; bounding box: 40×25×30 Å

Mean predicted aligned error: 9.75 Å

Foldseek 3Di:
DDKDDDADPVQVVVCVVPVDGFFDLVQADPVCSVVQQVVLVVCVVPPPPRPRTTDDDIDDPVPDPDPPVPDDPDDDDRGTHD

Secondary structure (DSSP, 8-state):
--EE----HHHHHHHHHHSS--B-TTSS-TTTHHHHHHHHHHHHHHSTT---PBP---EEGGG-S---TTT-S-----SS--

Solvent-accessible surface area (backbone atoms only — not comparable to full-atom values): 5401 Å² total; per-residue (Å²): 137,71,75,51,72,90,72,52,71,66,55,51,54,46,23,74,73,70,78,55,83,64,18,27,80,86,48,35,47,79,88,49,42,62,60,53,54,50,50,37,55,51,41,55,75,72,39,89,90,54,89,62,72,40,73,66,83,70,44,56,70,93,76,57,89,79,83,59,94,82,69,78,78,80,86,86,79,86,49,21,80,102

Sequence (82 aa):
MILYTVQTEEAWKQFKKLGYLEGNKEVIDVDDKYSYDWMVRVAKTRLPHYEGNYPIWVWEATNYPNRKNEYYRAILAIGAVL

Organism: Bacillus thuringiensis subsp. finitimus (NCBI:txid29337)

InterPro domains:
  IPR024211 Protein of unknown function DUF3841 [PF12952] (3-67)

pLDDT: mean 71.84, std 19.45, range [29.72, 93.44]